Protein AF-A0A7C2QZF7-F1 (afdb_monomer)

pLDDT: mean 89.97, std 6.43, range [62.84, 95.75]

Structure (mmCIF, N/CA/C/O backbone):
data_AF-A0A7C2QZF7-F1
#
_entry.id   AF-A0A7C2QZF7-F1
#
loop_
_atom_site.group_PDB
_atom_site.id
_atom_site.type_symbol
_atom_site.label_atom_id
_atom_site.label_alt_id
_atom_site.label_comp_id
_atom_site.label_asym_id
_atom_site.label_entity_id
_atom_site.label_seq_id
_atom_site.pdbx_PDB_ins_code
_atom_site.Cartn_x
_atom_site.Cartn_y
_atom_site.Cartn_z
_atom_site.occupancy
_atom_site.B_iso_or_equiv
_atom_site.auth_seq_id
_atom_site.auth_comp_id
_atom_site.auth_asym_id
_atom_site.auth_atom_id
_atom_site.pdbx_PDB_model_num
ATOM 1 N N . MET A 1 1 ? -10.334 5.948 9.188 1.00 92.50 1 MET A N 1
ATOM 2 C CA . MET A 1 1 ? -9.859 6.197 7.802 1.00 92.50 1 MET A CA 1
ATOM 3 C C . MET A 1 1 ? -8.715 5.240 7.502 1.00 92.50 1 MET A C 1
ATOM 5 O O . MET A 1 1 ? -8.020 4.864 8.440 1.00 92.50 1 MET A O 1
ATOM 9 N N . TYR A 1 2 ? -8.546 4.799 6.257 1.00 94.81 2 TYR A N 1
ATOM 10 C CA . TYR A 1 2 ? -7.499 3.856 5.859 1.00 94.81 2 TYR A CA 1
ATOM 11 C C . TYR A 1 2 ? -6.367 4.567 5.128 1.00 94.81 2 TYR A C 1
ATOM 13 O O . TYR A 1 2 ? -6.599 5.510 4.372 1.00 94.81 2 TYR A O 1
ATOM 21 N N . TYR A 1 3 ? -5.147 4.098 5.351 1.00 94.88 3 TYR A N 1
ATOM 22 C CA . TYR A 1 3 ? -3.930 4.694 4.816 1.00 94.88 3 TYR A CA 1
ATOM 23 C C . TYR A 1 3 ? -3.042 3.613 4.231 1.00 94.88 3 TYR A C 1
ATOM 25 O O . TYR A 1 3 ? -2.862 2.564 4.852 1.00 94.88 3 TYR A O 1
ATOM 33 N N . LEU A 1 4 ? -2.447 3.888 3.077 1.00 94.56 4 LEU A N 1
ATOM 34 C CA . LEU A 1 4 ? -1.477 3.002 2.456 1.00 94.56 4 LEU A CA 1
ATOM 35 C C . LEU A 1 4 ? -0.068 3.540 2.688 1.00 94.56 4 LEU A C 1
ATOM 37 O O . LEU A 1 4 ? 0.287 4.611 2.198 1.00 94.56 4 LEU A O 1
ATOM 41 N N . VAL A 1 5 ? 0.739 2.788 3.434 1.00 94.25 5 VAL A N 1
ATOM 42 C CA . VAL A 1 5 ? 2.092 3.188 3.826 1.00 94.25 5 VAL A CA 1
ATOM 43 C C . VAL A 1 5 ? 3.118 2.229 3.244 1.00 94.25 5 VAL A C 1
ATOM 45 O O . VAL A 1 5 ? 3.120 1.040 3.560 1.00 94.25 5 VAL A O 1
ATOM 48 N N . VAL A 1 6 ? 4.040 2.745 2.439 1.00 92.44 6 VAL A N 1
ATOM 49 C CA . VAL A 1 6 ? 5.192 1.994 1.924 1.00 92.44 6 VAL A CA 1
ATOM 50 C C . VAL A 1 6 ? 6.421 2.256 2.782 1.00 92.44 6 VAL A C 1
ATOM 52 O O . VAL A 1 6 ? 6.585 3.335 3.354 1.00 92.44 6 VAL A O 1
ATOM 55 N N . LYS A 1 7 ? 7.322 1.275 2.862 1.00 84.38 7 LYS A N 1
ATOM 56 C CA . LYS A 1 7 ? 8.641 1.459 3.478 1.00 84.38 7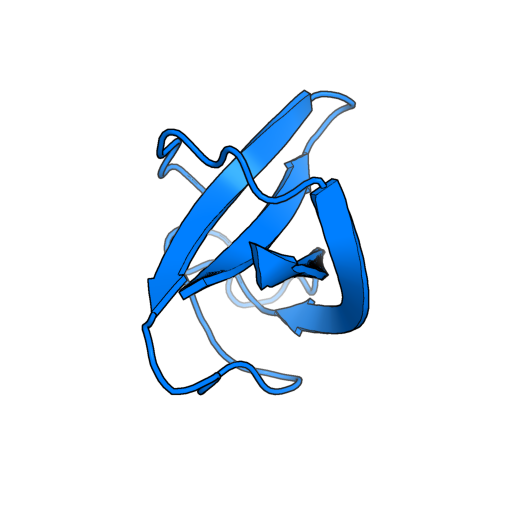 LYS A CA 1
ATOM 57 C C . LYS A 1 7 ? 9.692 1.525 2.379 1.00 84.38 7 LYS A C 1
ATOM 59 O O . LYS A 1 7 ? 10.035 0.496 1.806 1.00 84.38 7 LYS A O 1
ATOM 64 N N . ASN A 1 8 ? 10.219 2.716 2.108 1.00 71.06 8 ASN A N 1
ATOM 65 C CA . ASN A 1 8 ? 11.255 2.915 1.099 1.00 71.06 8 ASN A CA 1
ATOM 66 C C . ASN A 1 8 ? 12.553 3.396 1.763 1.00 71.06 8 ASN A C 1
ATOM 68 O O . ASN A 1 8 ? 12.570 4.433 2.423 1.00 71.06 8 ASN A O 1
ATOM 72 N N . LEU A 1 9 ? 13.634 2.617 1.630 1.00 62.84 9 LEU A N 1
ATOM 73 C CA . LEU A 1 9 ? 14.966 2.924 2.183 1.00 62.84 9 LEU A CA 1
ATOM 74 C C . LEU A 1 9 ? 14.968 3.302 3.681 1.00 62.84 9 LEU A C 1
ATOM 76 O O . LEU A 1 9 ? 15.755 4.128 4.133 1.00 62.84 9 LEU A O 1
ATOM 80 N N . GLY A 1 10 ? 14.078 2.687 4.467 1.00 67.12 10 GLY A N 1
ATOM 81 C CA . GLY A 1 10 ? 13.972 2.922 5.912 1.00 67.12 10 GLY A CA 1
ATOM 82 C C . GLY A 1 10 ? 13.072 4.091 6.317 1.00 67.12 10 GLY A C 1
ATOM 83 O O . GLY A 1 10 ? 12.806 4.234 7.508 1.00 67.12 10 GLY A O 1
ATOM 84 N N . VAL A 1 11 ? 12.550 4.861 5.359 1.00 80.31 11 VAL A N 1
ATOM 85 C CA . VAL A 1 11 ? 11.555 5.912 5.599 1.00 80.31 11 VAL A CA 1
ATOM 86 C C . VAL A 1 11 ? 10.165 5.365 5.277 1.00 80.31 11 VAL A C 1
ATOM 88 O O . VAL A 1 11 ? 9.938 4.787 4.212 1.00 80.31 11 VAL A O 1
ATOM 91 N N . GLU A 1 12 ? 9.241 5.508 6.223 1.00 86.25 12 GLU A N 1
ATOM 92 C CA . GLU A 1 12 ? 7.826 5.213 6.004 1.00 86.25 12 GLU A CA 1
ATOM 93 C C . GLU A 1 12 ? 7.187 6.400 5.288 1.00 86.25 12 GLU A C 1
ATOM 95 O O . GLU A 1 12 ? 7.338 7.537 5.729 1.00 86.25 12 GLU A O 1
ATOM 100 N N . ARG A 1 13 ? 6.504 6.134 4.174 1.00 90.00 13 ARG A N 1
ATOM 101 C CA . ARG A 1 13 ? 5.783 7.148 3.402 1.00 90.00 13 ARG A CA 1
ATOM 102 C C . ARG A 1 13 ? 4.363 6.720 3.183 1.00 90.00 13 ARG A C 1
ATOM 104 O O . ARG A 1 13 ? 4.110 5.565 2.839 1.00 90.00 13 ARG A O 1
ATOM 111 N N . CYS A 1 14 ? 3.453 7.661 3.338 1.00 92.69 14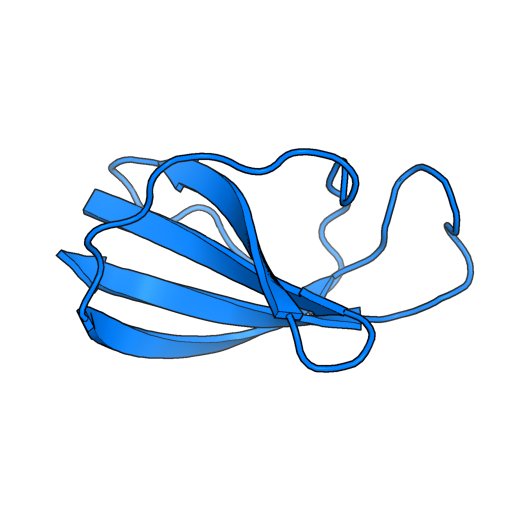 CYS A N 1
ATOM 112 C CA . CYS A 1 14 ? 2.064 7.405 3.052 1.00 92.69 14 CYS A CA 1
ATOM 113 C C . CYS A 1 14 ? 1.721 7.853 1.641 1.00 92.69 14 CYS A C 1
ATOM 115 O O . CYS A 1 14 ? 1.855 9.025 1.303 1.00 92.69 14 CYS A O 1
ATOM 117 N N . VAL A 1 15 ? 1.285 6.912 0.820 1.00 93.56 15 VAL A N 1
ATOM 118 C CA . VAL A 1 15 ? 1.139 7.127 -0.623 1.00 93.56 15 VAL A CA 1
ATOM 119 C C . VAL A 1 15 ? -0.314 7.314 -1.034 1.00 93.56 15 VAL A C 1
ATOM 121 O O . VAL A 1 15 ? -0.576 7.875 -2.091 1.00 93.56 15 VAL A O 1
ATOM 124 N N . ASP A 1 16 ? -1.259 6.891 -0.191 1.00 94.56 16 ASP A N 1
ATOM 125 C CA . ASP A 1 16 ? -2.684 7.105 -0.419 1.00 94.56 16 ASP A CA 1
ATOM 126 C C . ASP A 1 16 ? -3.499 7.044 0.884 1.00 94.56 16 ASP A C 1
ATOM 128 O O . ASP A 1 16 ? -3.035 6.525 1.907 1.00 94.56 16 ASP A O 1
ATOM 132 N N . ARG A 1 17 ? -4.724 7.583 0.842 1.00 94.12 17 ARG A N 1
ATOM 133 C CA . ARG A 1 17 ? -5.692 7.516 1.942 1.00 94.12 17 ARG A CA 1
ATOM 134 C C . ARG A 1 17 ? -7.134 7.400 1.438 1.00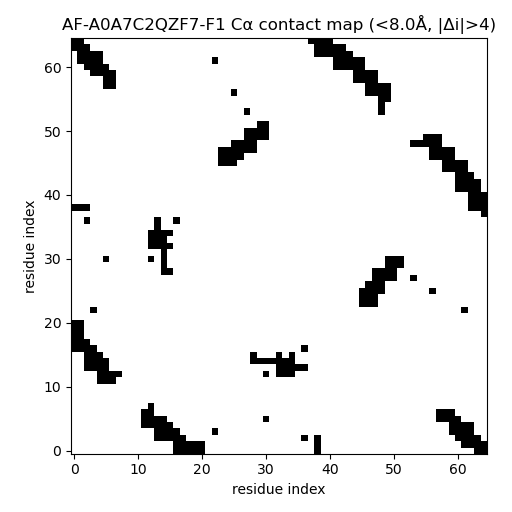 94.12 17 ARG A C 1
ATOM 136 O O . ARG A 1 17 ? -7.531 8.116 0.522 1.00 94.12 17 ARG A O 1
ATOM 143 N N . ASN A 1 18 ? -7.942 6.560 2.079 1.00 94.62 18 ASN A N 1
ATOM 144 C CA . ASN A 1 18 ? -9.318 6.285 1.664 1.00 94.62 18 ASN A CA 1
ATOM 145 C C . ASN A 1 18 ? -10.242 5.996 2.863 1.00 94.62 18 ASN A C 1
ATOM 147 O O . ASN A 1 18 ? -9.799 5.490 3.891 1.00 94.62 18 ASN A O 1
ATOM 151 N N . GLU A 1 19 ? -11.534 6.307 2.758 1.00 93.88 19 GLU A N 1
ATOM 152 C CA . GLU A 1 19 ? -12.503 6.084 3.842 1.00 93.88 19 GLU A CA 1
ATOM 153 C C . GLU A 1 19 ? -13.003 4.630 3.930 1.00 93.88 19 GLU A C 1
ATOM 155 O O . GLU A 1 19 ? -13.268 4.154 5.035 1.00 93.88 19 GLU A O 1
ATOM 160 N N . GLU A 1 20 ? -13.066 3.905 2.808 1.00 92.25 20 GLU A N 1
ATOM 161 C CA . GLU A 1 20 ? -13.771 2.615 2.682 1.00 92.25 20 GLU A CA 1
ATOM 162 C C . GLU A 1 20 ? -12.853 1.385 2.547 1.00 92.25 20 GLU A C 1
ATOM 164 O O . GLU A 1 20 ? -13.345 0.276 2.376 1.00 92.25 20 GLU A O 1
ATOM 169 N N . ASP A 1 21 ? -11.534 1.555 2.671 1.00 88.88 21 ASP A N 1
ATOM 170 C CA . ASP A 1 21 ? -10.523 0.496 2.492 1.00 88.88 21 ASP A CA 1
ATOM 171 C C . ASP A 1 21 ? -10.576 -0.220 1.132 1.00 88.88 21 ASP A C 1
ATOM 173 O O . ASP A 1 21 ? -11.053 -1.346 0.989 1.00 88.88 21 ASP A O 1
ATOM 177 N N . ILE A 1 22 ? -10.003 0.423 0.120 1.00 90.88 22 ILE A N 1
ATOM 178 C CA . ILE A 1 22 ? -9.951 -0.111 -1.247 1.00 90.88 22 ILE A CA 1
ATOM 179 C C . ILE A 1 22 ? -8.661 -0.891 -1.555 1.00 90.88 22 ILE A C 1
ATOM 181 O O . ILE A 1 22 ? -8.461 -1.308 -2.692 1.00 90.8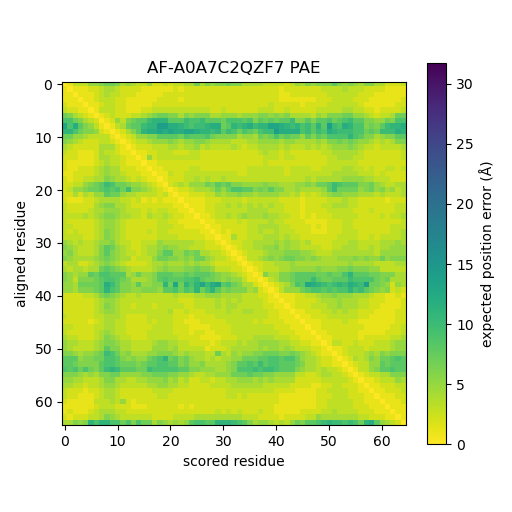8 22 ILE A O 1
ATOM 185 N N . TYR A 1 23 ? -7.761 -1.061 -0.580 1.00 94.75 23 TYR A N 1
ATOM 186 C CA . TYR A 1 23 ? -6.379 -1.488 -0.826 1.00 94.75 23 TYR A CA 1
ATOM 187 C C . TYR A 1 23 ? -6.230 -3.004 -0.982 1.00 94.75 23 TYR A C 1
ATOM 189 O O . TYR A 1 23 ? -6.536 -3.765 -0.064 1.00 94.75 23 TYR A O 1
ATOM 197 N N . GLN A 1 24 ? -5.700 -3.459 -2.115 1.00 94.75 24 GLN A N 1
ATOM 198 C CA . GLN A 1 24 ? -5.539 -4.878 -2.442 1.00 94.75 24 GLN A CA 1
ATOM 199 C C . GLN A 1 24 ? -4.162 -5.164 -3.050 1.00 94.75 24 GLN A C 1
ATOM 201 O O . GLN A 1 24 ? -3.515 -4.272 -3.603 1.00 94.75 24 GLN A O 1
ATOM 206 N N . ASP A 1 25 ? -3.726 -6.421 -2.957 1.00 95.31 25 ASP A N 1
ATOM 207 C CA . ASP A 1 25 ? -2.484 -6.883 -3.576 1.00 95.31 25 ASP A CA 1
ATOM 208 C C . ASP A 1 25 ? -2.477 -6.646 -5.093 1.00 95.31 25 ASP A C 1
ATOM 210 O O . ASP A 1 25 ? -3.467 -6.868 -5.792 1.00 95.31 25 ASP A O 1
ATOM 214 N N . GLY A 1 26 ? -1.331 -6.215 -5.613 1.00 92.62 26 GLY A N 1
ATOM 215 C CA . GLY A 1 26 ? -1.102 -5.955 -7.032 1.00 92.62 26 GLY A CA 1
ATOM 216 C C . GLY A 1 26 ? -1.600 -4.597 -7.528 1.00 92.62 26 GLY A C 1
ATOM 217 O O . GLY A 1 26 ? -1.401 -4.282 -8.700 1.00 92.62 26 GLY A O 1
ATOM 218 N N . MET A 1 27 ? -2.211 -3.775 -6.670 1.00 94.31 27 MET A N 1
ATOM 219 C CA . MET A 1 27 ? -2.577 -2.406 -7.034 1.00 94.31 27 MET A CA 1
ATOM 220 C C . MET A 1 27 ? -1.340 -1.545 -7.331 1.00 94.31 27 MET A C 1
ATOM 222 O O . MET A 1 27 ? -0.236 -1.819 -6.855 1.00 94.31 27 MET A O 1
ATOM 226 N N . CYS A 1 2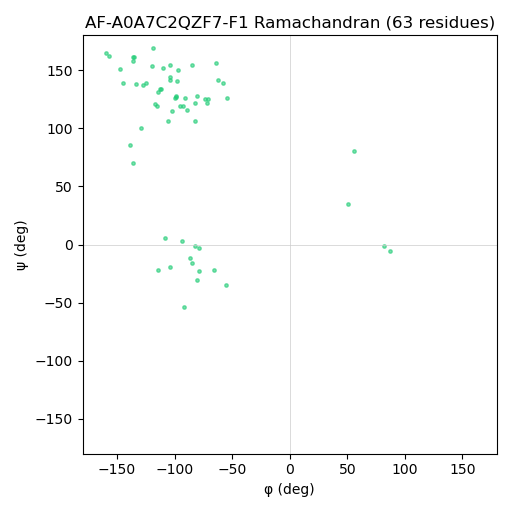8 ? -1.536 -0.492 -8.124 1.00 93.56 28 CYS A N 1
ATOM 227 C CA . CYS A 1 28 ? -0.477 0.417 -8.547 1.00 93.56 28 CYS A CA 1
ATOM 228 C C . CYS A 1 28 ? -0.711 1.817 -7.972 1.00 93.56 28 CYS A C 1
ATOM 230 O O . CYS A 1 28 ? -1.824 2.339 -8.063 1.00 93.56 28 CYS A O 1
ATOM 232 N N . PHE A 1 29 ? 0.326 2.411 -7.379 1.00 91.88 29 PHE A N 1
ATOM 233 C CA . PHE A 1 29 ? 0.262 3.721 -6.727 1.00 91.88 29 PHE A CA 1
ATOM 234 C C . PHE A 1 29 ? 1.46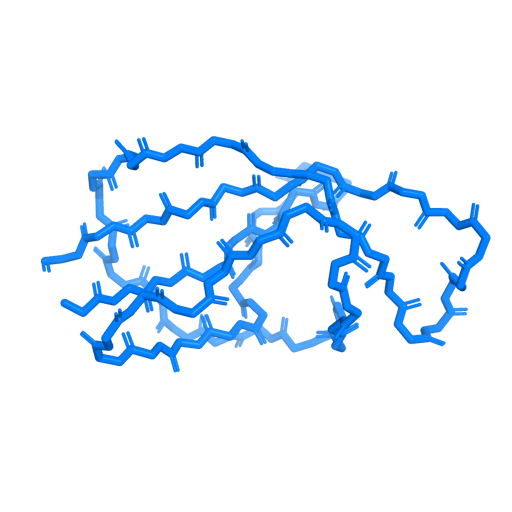3 4.600 -7.097 1.00 91.88 29 PHE A C 1
ATOM 236 O O . PHE A 1 29 ? 2.501 4.116 -7.548 1.00 91.88 29 PHE A O 1
ATOM 243 N N . ASP A 1 30 ? 1.338 5.912 -6.884 1.00 90.44 30 ASP A N 1
ATOM 244 C CA . ASP A 1 30 ? 2.483 6.826 -6.945 1.00 90.44 30 ASP A CA 1
ATOM 245 C C . ASP A 1 30 ? 3.236 6.780 -5.609 1.00 90.44 30 ASP A C 1
ATOM 247 O O . ASP A 1 30 ? 2.787 7.311 -4.592 1.00 90.44 30 ASP A O 1
ATOM 251 N N . CYS A 1 31 ? 4.400 6.133 -5.612 1.00 87.94 31 CYS A N 1
ATOM 252 C CA . CYS A 1 31 ? 5.201 5.928 -4.407 1.00 87.94 31 CYS A CA 1
ATOM 253 C C . CYS A 1 31 ? 6.087 7.128 -4.036 1.00 87.94 31 CYS A C 1
ATOM 255 O O . CYS A 1 31 ? 6.822 7.077 -3.042 1.00 87.94 31 CYS A O 1
ATOM 257 N N . ARG A 1 32 ? 6.066 8.205 -4.832 1.00 85.88 32 ARG A N 1
ATOM 258 C CA . ARG A 1 32 ? 6.749 9.465 -4.503 1.00 85.88 32 ARG A CA 1
ATOM 259 C C . ARG A 1 32 ? 5.893 10.360 -3.6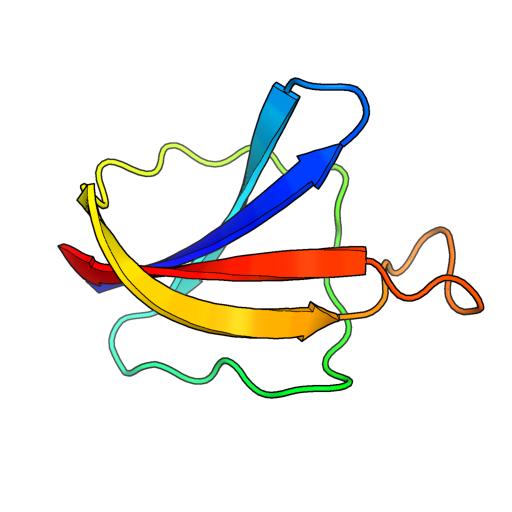16 1.00 85.88 32 ARG A C 1
ATOM 261 O O . ARG A 1 32 ? 6.447 11.277 -3.011 1.00 85.88 32 ARG A O 1
ATOM 268 N N . LEU A 1 33 ? 4.590 10.092 -3.526 1.00 86.06 33 LEU A N 1
ATOM 269 C CA . LEU A 1 33 ? 3.696 10.782 -2.607 1.00 86.06 33 LEU A CA 1
ATOM 270 C C . LEU A 1 33 ? 4.103 10.528 -1.153 1.00 86.06 33 LEU A C 1
ATOM 272 O O . LEU A 1 33 ? 4.521 9.433 -0.775 1.00 86.06 33 LEU A O 1
ATOM 276 N N . ASP A 1 34 ? 3.984 11.579 -0.349 1.00 89.44 34 ASP A N 1
ATOM 277 C CA . ASP A 1 34 ? 4.223 11.533 1.087 1.00 89.44 34 ASP A CA 1
ATOM 278 C C . ASP A 1 34 ? 3.151 12.364 1.796 1.00 89.44 34 ASP A C 1
ATOM 280 O O . ASP A 1 34 ? 3.267 13.575 1.998 1.00 89.44 34 ASP A O 1
ATOM 284 N N . LEU A 1 35 ? 2.027 11.707 2.059 1.00 88.69 35 LEU A N 1
ATOM 285 C CA . LEU A 1 35 ? 0.872 12.269 2.736 1.00 88.69 35 LEU A CA 1
ATOM 286 C C . LEU A 1 35 ? 1.034 12.171 4.255 1.00 88.69 35 LEU A C 1
ATOM 288 O O . LEU A 1 35 ? 1.688 11.280 4.792 1.00 88.69 35 LEU A O 1
ATOM 292 N N . HIS A 1 36 ? 0.359 13.064 4.976 1.00 88.88 36 HIS A N 1
ATOM 293 C CA . HIS A 1 36 ? 0.252 12.934 6.423 1.00 88.88 36 HIS A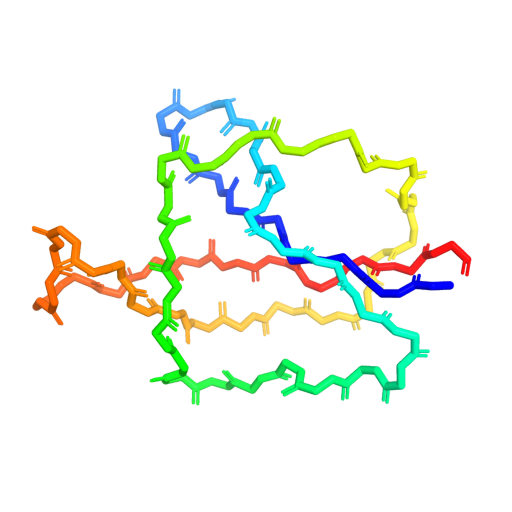 CA 1
ATOM 294 C C . HIS A 1 36 ? -0.685 11.778 6.789 1.00 88.88 36 HIS A C 1
ATOM 296 O O . HIS A 1 36 ? -1.863 11.803 6.416 1.00 88.88 36 HIS A O 1
ATOM 302 N N . CYS A 1 37 ? -0.174 10.800 7.541 1.00 86.88 37 CYS A N 1
ATOM 303 C CA . CYS A 1 37 ? -0.921 9.607 7.930 1.00 86.88 37 CYS A CA 1
ATOM 304 C C . CYS A 1 37 ? -0.831 9.364 9.440 1.00 86.88 37 CYS A C 1
ATOM 306 O O . CYS A 1 37 ? 0.178 8.846 9.915 1.00 86.88 37 CYS A O 1
ATOM 308 N N . PRO A 1 38 ? -1.879 9.738 10.200 1.00 86.19 38 PRO A N 1
ATOM 309 C CA . PRO A 1 38 ? -1.949 9.518 11.643 1.00 86.19 38 PRO A CA 1
ATOM 310 C C . PRO A 1 38 ? -2.328 8.075 12.011 1.00 86.19 38 PRO A C 1
ATOM 312 O O . PRO A 1 38 ? -2.387 7.751 13.193 1.00 86.19 38 PRO A O 1
ATOM 315 N N . GLY A 1 39 ? -2.606 7.211 11.025 1.00 80.50 39 GLY A N 1
ATOM 316 C CA . GLY A 1 39 ? -2.988 5.820 11.256 1.00 80.50 39 GLY A CA 1
ATOM 317 C C . GLY A 1 39 ? -1.957 5.086 12.115 1.00 80.50 39 GLY A C 1
ATOM 318 O O . GLY A 1 39 ? -0.773 5.060 11.789 1.00 80.50 39 GLY A O 1
ATOM 319 N N . THR A 1 40 ? -2.412 4.476 13.210 1.00 86.31 40 THR A N 1
ATOM 320 C CA . THR A 1 40 ? -1.542 3.763 14.166 1.00 86.31 40 THR A CA 1
ATOM 321 C C . THR A 1 40 ? -1.809 2.262 14.205 1.00 86.31 40 THR A C 1
ATOM 323 O O . THR A 1 40 ? -0.929 1.490 14.588 1.00 86.31 40 THR A O 1
ATOM 326 N N . GLN A 1 41 ? -2.998 1.820 13.783 1.00 94.44 41 GLN A N 1
ATOM 327 C CA . GLN A 1 41 ? -3.370 0.412 13.794 1.00 94.44 41 GLN A CA 1
ATOM 328 C C . GLN A 1 41 ? -3.045 -0.242 12.451 1.00 94.44 41 GLN A C 1
ATOM 330 O O . GLN A 1 41 ? -3.611 0.131 11.428 1.00 94.44 41 GLN A O 1
ATOM 335 N N . ILE A 1 42 ? -2.184 -1.261 12.446 1.00 94.12 42 ILE A N 1
ATOM 336 C CA . ILE A 1 42 ? -1.957 -2.080 11.248 1.00 94.12 42 ILE A CA 1
ATOM 337 C C . ILE A 1 42 ? -3.173 -2.984 11.030 1.00 94.12 42 ILE A C 1
ATOM 339 O O . ILE A 1 42 ? -3.556 -3.742 11.921 1.00 94.12 42 ILE A O 1
ATOM 343 N N . VAL A 1 43 ? -3.759 -2.908 9.836 1.00 94.75 43 VAL A N 1
ATOM 344 C CA . VAL A 1 43 ? -4.866 -3.768 9.400 1.00 94.75 43 VAL A CA 1
ATOM 345 C C . VAL A 1 43 ? -4.327 -4.997 8.678 1.00 94.75 43 VAL A C 1
ATOM 347 O O . VAL A 1 43 ? -4.671 -6.121 9.037 1.00 94.75 43 VAL A O 1
ATOM 350 N N . ARG A 1 44 ? -3.488 -4.784 7.656 1.00 95.12 44 ARG A N 1
ATOM 351 C CA . ARG A 1 44 ? -2.847 -5.843 6.862 1.00 95.12 44 ARG A CA 1
ATOM 352 C C . ARG A 1 44 ? -1.604 -5.334 6.137 1.00 95.12 44 ARG A C 1
ATOM 354 O O . ARG A 1 44 ? -1.418 -4.127 5.988 1.00 95.12 44 ARG A O 1
ATOM 361 N N . GLU A 1 45 ? -0.785 -6.264 5.664 1.00 95.75 45 GLU A N 1
ATOM 362 C CA . GLU A 1 45 ? 0.294 -5.994 4.710 1.00 95.75 45 GLU A CA 1
ATOM 363 C C . GLU A 1 45 ? -0.131 -6.482 3.325 1.00 95.75 45 GLU A C 1
ATOM 365 O O . GLU A 1 45 ? -0.788 -7.517 3.223 1.00 95.75 45 GLU A O 1
ATOM 370 N N . ILE A 1 46 ? 0.231 -5.732 2.288 1.00 95.12 46 ILE A N 1
ATOM 371 C CA . ILE A 1 46 ? -0.027 -6.063 0.884 1.00 95.12 46 ILE A CA 1
ATOM 372 C C . ILE A 1 46 ? 1.220 -5.778 0.040 1.00 95.12 46 ILE A C 1
ATOM 374 O O . ILE A 1 46 ? 2.099 -5.012 0.445 1.00 95.12 46 ILE A O 1
ATOM 378 N N . GLU A 1 47 ? 1.299 -6.361 -1.149 1.00 94.75 47 GLU A N 1
ATOM 379 C CA . GLU A 1 47 ? 2.282 -6.001 -2.171 1.00 94.75 47 GLU A CA 1
ATOM 380 C C . GLU A 1 47 ? 1.643 -5.087 -3.215 1.00 94.75 47 GLU A C 1
ATOM 382 O O . GLU A 1 47 ? 0.637 -5.437 -3.825 1.00 94.75 47 GLU A O 1
ATOM 387 N N . ILE A 1 48 ? 2.243 -3.926 -3.458 1.00 94.12 48 ILE A N 1
ATOM 388 C CA . ILE A 1 48 ? 1.819 -2.987 -4.502 1.00 94.12 48 ILE A CA 1
ATOM 389 C C . ILE A 1 48 ? 2.935 -2.793 -5.525 1.00 94.12 48 ILE A C 1
ATOM 391 O O . ILE A 1 48 ? 4.079 -3.180 -5.293 1.00 94.12 48 ILE A O 1
ATOM 395 N N . THR A 1 49 ? 2.617 -2.157 -6.643 1.00 93.56 49 THR A N 1
ATOM 396 C CA . THR A 1 49 ? 3.608 -1.666 -7.609 1.00 93.56 49 THR A CA 1
ATOM 397 C C . THR A 1 49 ? 3.644 -0.143 -7.587 1.00 93.56 49 THR A C 1
ATOM 399 O O . THR A 1 49 ? 2.646 0.508 -7.263 1.00 93.56 49 THR A O 1
ATOM 402 N N . CYS A 1 50 ? 4.797 0.429 -7.922 1.00 90.06 50 CYS A N 1
ATOM 403 C CA . CYS A 1 50 ? 4.930 1.872 -8.085 1.00 90.06 50 CYS A CA 1
ATOM 404 C C . CYS A 1 50 ? 4.835 2.244 -9.560 1.00 90.06 50 CYS A C 1
ATOM 406 O O . CYS A 1 50 ? 5.427 1.570 -10.400 1.00 90.06 50 CYS A O 1
ATOM 408 N N . ASN A 1 51 ? 4.166 3.354 -9.873 1.00 89.31 51 ASN A N 1
ATOM 409 C CA . ASN A 1 51 ? 4.059 3.859 -11.246 1.00 89.31 51 ASN A CA 1
ATOM 410 C C . ASN A 1 51 ? 5.434 4.066 -11.912 1.00 89.31 51 ASN A C 1
ATOM 412 O O . ASN A 1 51 ? 5.584 3.870 -13.116 1.00 89.31 51 ASN A O 1
ATOM 416 N N . GLU A 1 52 ? 6.441 4.471 -11.136 1.00 86.12 52 GLU A N 1
ATOM 417 C CA . GLU A 1 52 ? 7.801 4.727 -11.618 1.00 86.12 52 GLU A CA 1
ATOM 418 C C . GLU A 1 52 ? 8.626 3.449 -11.820 1.00 86.12 52 GLU A C 1
ATOM 420 O O . GLU A 1 52 ? 9.605 3.467 -12.565 1.00 86.12 52 GLU A O 1
ATOM 425 N N . LEU A 1 53 ? 8.248 2.362 -11.143 1.00 85.25 53 LEU A N 1
ATOM 426 C CA . LEU A 1 53 ? 8.944 1.075 -11.132 1.00 85.25 53 LEU A CA 1
ATOM 427 C C . LEU A 1 53 ? 7.903 -0.053 -11.260 1.00 85.25 53 LEU A C 1
ATOM 429 O O . LEU A 1 53 ? 7.647 -0.769 -10.291 1.00 85.25 53 LEU A O 1
ATOM 433 N N . PRO A 1 54 ? 7.268 -0.205 -12.436 1.00 81.44 54 PRO A N 1
ATOM 434 C CA . PRO A 1 54 ? 6.138 -1.120 -12.618 1.00 81.44 54 PRO A CA 1
ATOM 435 C C . PRO A 1 54 ? 6.516 -2.601 -12.456 1.00 81.44 54 PRO A C 1
ATOM 437 O O . PRO A 1 54 ? 5.654 -3.425 -12.158 1.00 81.44 54 PRO A O 1
ATOM 440 N N . ASP A 1 55 ? 7.797 -2.934 -12.621 1.00 86.62 55 ASP A N 1
ATOM 441 C CA . ASP A 1 55 ? 8.317 -4.296 -12.474 1.00 86.62 55 ASP A CA 1
ATOM 442 C C . ASP A 1 55 ? 8.695 -4.643 -11.022 1.00 86.62 55 ASP A C 1
ATOM 444 O O . ASP A 1 55 ? 8.936 -5.810 -10.702 1.00 86.62 55 ASP A O 1
ATOM 448 N N . GLU A 1 56 ? 8.738 -3.652 -10.124 1.00 86.31 56 GLU A N 1
ATOM 449 C CA . GLU A 1 56 ? 9.085 -3.858 -8.720 1.00 86.31 56 GLU A CA 1
ATOM 450 C C . GLU A 1 56 ? 7.836 -3.940 -7.842 1.00 86.31 56 GLU A C 1
ATOM 452 O O . GLU A 1 56 ? 6.985 -3.048 -7.817 1.00 86.31 56 GLU A O 1
ATOM 457 N N . ARG A 1 57 ? 7.755 -5.023 -7.062 1.00 89.88 57 ARG A N 1
ATOM 458 C CA . ARG A 1 57 ? 6.754 -5.165 -6.005 1.00 89.88 57 ARG A CA 1
ATOM 459 C C . ARG A 1 57 ? 7.304 -4.625 -4.700 1.00 89.88 57 ARG A C 1
ATOM 461 O O . ARG A 1 57 ? 8.351 -5.062 -4.224 1.00 89.88 57 ARG A O 1
ATOM 468 N N . ILE A 1 58 ? 6.563 -3.706 -4.101 1.00 90.31 58 ILE A N 1
ATOM 469 C CA . ILE A 1 58 ? 6.908 -3.067 -2.839 1.00 90.31 58 ILE A CA 1
ATOM 470 C C . ILE A 1 58 ? 5.910 -3.497 -1.776 1.00 90.31 58 ILE A C 1
ATOM 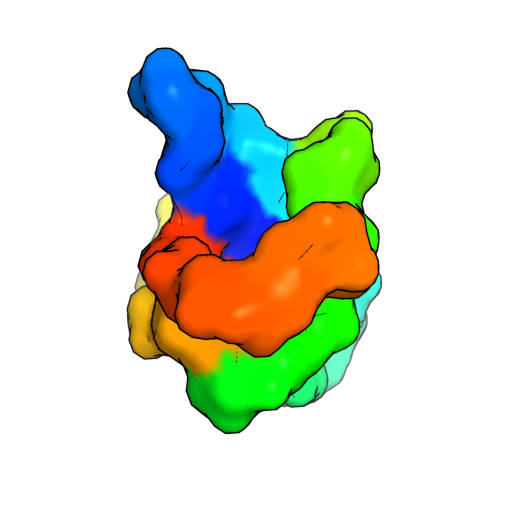472 O O . ILE A 1 58 ? 4.697 -3.475 -1.980 1.00 90.31 58 ILE A O 1
ATOM 476 N N . ARG A 1 59 ? 6.431 -3.859 -0.603 1.00 92.38 59 ARG A N 1
ATOM 477 C CA . ARG A 1 59 ? 5.596 -4.133 0.566 1.00 92.38 59 ARG A CA 1
ATOM 478 C C . ARG A 1 59 ? 5.006 -2.838 1.107 1.00 92.38 59 ARG A C 1
ATOM 480 O O . ARG A 1 59 ? 5.738 -1.909 1.465 1.00 92.38 59 ARG A O 1
ATOM 487 N N . ALA A 1 60 ? 3.689 -2.820 1.221 1.00 93.94 60 ALA A N 1
ATOM 488 C CA . ALA A 1 60 ? 2.920 -1.753 1.825 1.00 93.94 60 ALA A CA 1
ATOM 489 C C . ALA A 1 60 ? 2.119 -2.275 3.022 1.00 93.94 60 ALA A C 1
ATOM 491 O O . ALA A 1 60 ? 1.757 -3.447 3.106 1.00 93.94 60 ALA A O 1
ATOM 492 N N . ARG A 1 61 ? 1.832 -1.383 3.964 1.00 94.69 61 ARG A N 1
ATOM 493 C CA . ARG A 1 61 ? 0.950 -1.623 5.103 1.00 94.69 61 ARG A CA 1
ATOM 494 C C . ARG A 1 61 ? -0.298 -0.784 4.944 1.00 94.69 61 ARG A C 1
ATOM 496 O O . ARG A 1 61 ? -0.214 0.412 4.680 1.00 94.69 61 ARG A O 1
ATOM 503 N N . VAL A 1 62 ? -1.440 -1.417 5.161 1.00 95.12 62 VAL A N 1
ATOM 504 C CA . VAL A 1 62 ? -2.715 -0.733 5.318 1.00 95.12 62 VAL A CA 1
ATOM 505 C C . VAL A 1 62 ? -2.880 -0.417 6.797 1.00 95.12 62 VAL A C 1
ATOM 507 O O . VAL A 1 62 ? -2.943 -1.329 7.626 1.00 95.12 62 VAL A O 1
ATOM 510 N N . LEU A 1 63 ? -2.918 0.870 7.129 1.00 95.12 63 LEU A N 1
ATOM 511 C CA . LEU A 1 63 ? -3.154 1.361 8.483 1.00 95.12 63 LEU A CA 1
ATOM 512 C C . LEU A 1 63 ? -4.577 1.896 8.616 1.00 95.12 63 LEU A C 1
ATOM 514 O O . LEU A 1 63 ? -5.163 2.357 7.638 1.00 95.12 63 LEU A O 1
ATOM 518 N N . ARG A 1 64 ? -5.105 1.880 9.838 1.00 93.81 64 ARG A N 1
ATOM 519 C CA . ARG A 1 64 ? -6.390 2.472 10.199 1.00 93.81 64 ARG A CA 1
ATOM 520 C C . ARG A 1 64 ? -6.232 3.469 11.345 1.00 93.81 64 ARG A C 1
ATOM 522 O O . ARG A 1 64 ? -5.488 3.225 12.298 1.00 93.81 64 ARG A O 1
ATOM 529 N N . GLU A 1 65 ? -6.945 4.583 11.208 1.00 90.56 65 GLU A N 1
ATOM 530 C CA . GLU A 1 65 ? -7.397 5.459 12.301 1.00 90.56 65 GLU A CA 1
ATOM 531 C C . GLU A 1 65 ? -8.839 5.108 12.681 1.00 90.56 65 GLU A C 1
ATOM 533 O O . GLU A 1 65 ? -9.670 4.928 11.746 1.00 90.56 65 GLU A O 1
#

Solvent-accessible surface area (backbone atoms only — not comparable to full-atom values): 3759 Å² total; per-residue (Å²): 75,27,34,38,33,37,67,57,98,87,43,78,32,24,46,50,73,41,81,82,64,86,85,58,69,72,41,75,42,55,72,84,43,71,51,95,69,87,44,77,43,80,75,48,76,41,42,28,24,27,71,92,41,70,89,45,77,41,62,27,36,36,23,34,87

Mean predicted aligned error: 3.72 Å

Foldseek 3Di:
DKWKWFQDPNDIATFDDDDPDPDAAAAETAPVHHDDDPFDAFPDKHWYAYPVGRPDTTIITMGDD

Sequence (65 aa):
MYYLVVKNLGVERCVDRNEEDIYQDGMCFDCRLDLHCPGTQIVREIEITCNELPDERIRARVLRE

Radius of gyration: 10.6 Å; Cα contacts (8 Å, |Δi|>4): 157; chains: 1; bounding box: 29×20×27 Å

Secondary structure (DSSP, 8-state):
-EEEEEEETTEEEEEEEESS----TT-EE-TT--B-----EEEEEEEEEETTEEEEEEEEEEEE-